Protein AF-A0A7J8AR39-F1 (afdb_monomer_lite)

Foldseek 3Di:
DDPDDPPPPPDDPDPPVPPPVPDDDDPVPDPPPDDPDDDDDDQQPDPPVVSVQDDDVQAKDWPDSDDDPDPVVVVVVPTDTDMDGDPPDDDPDDDDDDDPDFDADPPPRHGDGPPWADPDCFWIADPPPRDIDGHNVPPVD

pLDDT: mean 87.4, std 16.39, range [37.97, 98.5]

Structure (mmCIF, N/CA/C/O backbone):
data_AF-A0A7J8AR39-F1
#
_entry.id   AF-A0A7J8AR39-F1
#
loop_
_atom_site.group_PDB
_atom_site.id
_atom_site.type_symbol
_atom_site.label_atom_id
_atom_site.label_alt_id
_atom_site.label_comp_id
_atom_site.label_asym_id
_atom_site.label_entity_id
_atom_site.label_seq_id
_atom_site.pdbx_PDB_ins_code
_atom_site.Cartn_x
_atom_site.Cartn_y
_atom_site.Cartn_z
_atom_site.occupancy
_atom_site.B_iso_or_equiv
_atom_site.auth_seq_id
_atom_site.auth_comp_id
_atom_site.auth_asym_id
_atom_site.auth_atom_id
_atom_site.pdbx_PDB_model_num
ATOM 1 N N . MET A 1 1 ? -10.507 -10.978 56.589 1.00 37.97 1 MET A N 1
ATOM 2 C CA . MET A 1 1 ? -9.130 -11.459 56.346 1.00 37.97 1 MET A CA 1
ATOM 3 C C . MET A 1 1 ? -9.034 -11.780 54.859 1.00 37.97 1 MET A C 1
ATOM 5 O O . MET A 1 1 ? -9.981 -12.368 54.356 1.00 37.97 1 MET A O 1
ATOM 9 N N . ASN A 1 2 ? -7.961 -11.337 54.193 1.00 40.25 2 ASN A N 1
ATOM 10 C CA . ASN A 1 2 ? -7.658 -11.408 52.745 1.00 40.25 2 ASN A CA 1
ATOM 11 C C . ASN A 1 2 ? -7.943 -10.133 51.925 1.00 40.25 2 ASN A C 1
ATOM 13 O O . ASN A 1 2 ? -8.723 -10.128 50.980 1.00 40.25 2 ASN A O 1
ATOM 17 N N . GLN A 1 3 ? -7.229 -9.056 52.273 1.00 45.69 3 GLN A N 1
ATOM 18 C CA . GLN A 1 3 ? -6.807 -8.009 51.336 1.00 45.69 3 GLN A CA 1
ATOM 19 C C . GLN A 1 3 ? -5.330 -8.248 50.991 1.00 45.69 3 GLN A C 1
ATOM 21 O O . GLN A 1 3 ? -4.483 -7.791 51.744 1.00 45.69 3 GLN A O 1
ATOM 26 N N . LEU A 1 4 ? -5.001 -8.964 49.910 1.00 50.84 4 LEU A N 1
ATOM 27 C CA . LEU A 1 4 ? -3.624 -9.033 49.386 1.00 50.84 4 LEU A CA 1
ATOM 28 C C . LEU A 1 4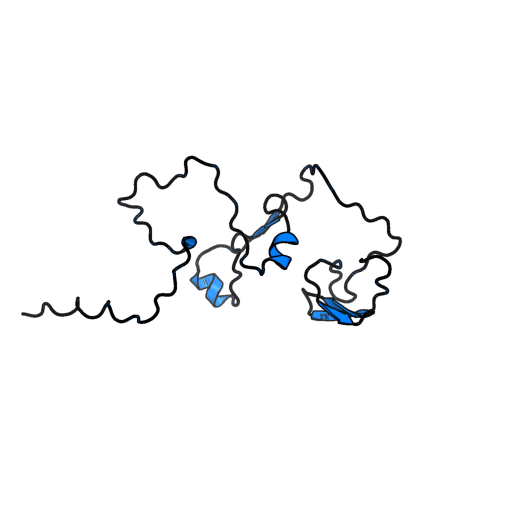 ? -3.612 -9.445 47.901 1.00 50.84 4 LEU A C 1
ATOM 30 O O . LEU A 1 4 ? -3.312 -10.588 47.568 1.00 50.84 4 LEU A O 1
ATOM 34 N N . SER A 1 5 ? -3.901 -8.515 46.987 1.00 51.03 5 SER A N 1
ATOM 35 C CA . SER A 1 5 ? -3.497 -8.686 45.576 1.00 51.03 5 SER A CA 1
ATOM 36 C C . SER A 1 5 ? -3.181 -7.383 44.829 1.00 51.03 5 SER A C 1
ATOM 38 O O . SER A 1 5 ? -3.068 -7.391 43.608 1.00 51.03 5 SER A O 1
ATOM 40 N N . SER A 1 6 ? -2.994 -6.258 45.525 1.00 53.19 6 SER A N 1
ATOM 41 C CA . SER A 1 6 ? -2.704 -4.954 44.905 1.00 53.19 6 SER A CA 1
ATOM 42 C C . SER A 1 6 ? -1.210 -4.596 44.809 1.00 53.19 6 SER A C 1
ATOM 44 O O . SER A 1 6 ? -0.885 -3.510 44.342 1.00 53.19 6 SER A O 1
ATOM 46 N N . SER A 1 7 ? -0.280 -5.473 45.203 1.00 54.53 7 SER A N 1
ATOM 47 C CA . SER A 1 7 ? 1.128 -5.090 45.428 1.00 54.53 7 SER A CA 1
ATOM 48 C C . SER A 1 7 ? 2.174 -5.618 44.431 1.00 54.53 7 SER A C 1
ATOM 50 O O . SER A 1 7 ? 3.364 -5.462 44.684 1.00 54.53 7 SER A O 1
ATOM 52 N N . LEU A 1 8 ? 1.795 -6.184 43.277 1.00 49.25 8 LEU A N 1
ATOM 53 C CA . LEU A 1 8 ? 2.769 -6.722 42.298 1.00 49.25 8 LEU A CA 1
ATOM 54 C C . LEU A 1 8 ? 2.720 -6.084 40.896 1.00 49.25 8 LEU A C 1
ATOM 56 O O . LEU A 1 8 ? 3.345 -6.583 39.966 1.00 49.25 8 LEU A O 1
ATOM 60 N N . GLY A 1 9 ? 2.044 -4.943 40.729 1.00 51.56 9 GLY A N 1
ATOM 61 C CA . GLY A 1 9 ? 1.953 -4.239 39.437 1.00 51.56 9 GLY A CA 1
ATOM 62 C C . GLY A 1 9 ? 3.172 -3.386 39.042 1.00 51.56 9 GLY A C 1
ATOM 63 O O . GLY A 1 9 ? 3.091 -2.654 38.061 1.00 51.56 9 GLY A O 1
ATOM 64 N N . GLY A 1 10 ? 4.270 -3.423 39.806 1.00 56.03 10 GLY A N 1
ATOM 65 C CA . GLY A 1 10 ? 5.342 -2.415 39.740 1.00 56.03 10 GLY A CA 1
ATOM 66 C C . GLY A 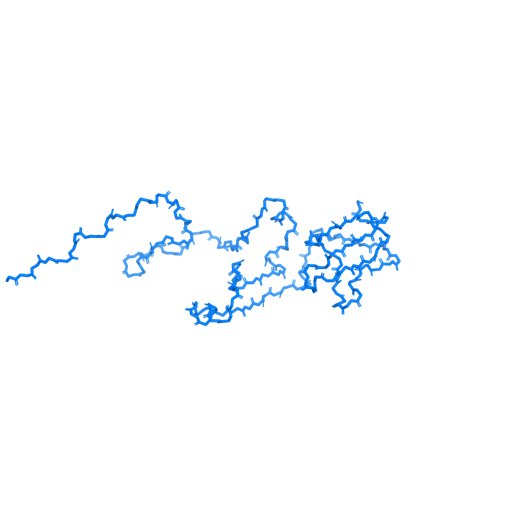1 10 ? 6.706 -2.875 39.222 1.00 56.03 10 GLY A C 1
ATOM 67 O O . GLY A 1 10 ? 7.632 -2.072 39.208 1.00 56.03 10 GLY A O 1
ATOM 68 N N . LEU A 1 11 ? 6.872 -4.131 38.801 1.00 47.41 11 LEU A N 1
ATOM 69 C CA . LEU A 1 11 ? 8.171 -4.640 38.338 1.00 47.41 11 LEU A CA 1
ATOM 70 C C . LEU A 1 11 ? 8.183 -4.839 36.820 1.00 47.41 11 LEU A C 1
ATOM 72 O O . LEU A 1 11 ? 8.241 -5.957 36.320 1.00 47.41 11 LEU A O 1
ATOM 76 N N . SER A 1 12 ? 8.156 -3.729 36.080 1.00 54.06 12 SER A N 1
ATOM 77 C CA . SER A 1 12 ? 8.658 -3.703 34.706 1.00 54.06 12 SER A CA 1
ATOM 78 C C . SER A 1 12 ? 9.865 -2.772 34.643 1.00 54.06 12 SER A C 1
ATOM 80 O O . SER A 1 12 ? 9.746 -1.555 34.527 1.00 54.06 12 SER A O 1
ATOM 82 N N . LEU A 1 13 ? 11.052 -3.373 34.736 1.00 48.41 13 LEU A N 1
ATOM 83 C CA . LEU A 1 13 ? 12.320 -2.780 34.315 1.00 48.41 13 LEU A CA 1
ATOM 84 C C . LEU A 1 13 ? 12.369 -2.762 32.780 1.00 48.41 13 LEU A C 1
ATOM 86 O O . LEU A 1 13 ? 13.118 -3.496 32.150 1.00 48.41 13 LEU A O 1
ATOM 90 N N . GLN A 1 14 ? 11.539 -1.922 32.173 1.00 50.03 14 GLN A N 1
ATOM 91 C CA . GLN A 1 14 ? 11.770 -1.416 30.829 1.00 50.03 14 GLN A CA 1
ATOM 92 C C . GLN A 1 14 ? 11.041 -0.078 30.739 1.00 50.03 14 GLN A C 1
ATOM 94 O O . GLN A 1 14 ? 9.859 -0.012 30.411 1.00 50.03 14 GLN A O 1
ATOM 99 N N . SER A 1 15 ? 11.739 1.020 31.033 1.00 47.47 15 SER A N 1
ATOM 100 C CA . SER A 1 15 ? 11.291 2.357 30.641 1.00 47.47 15 SER A CA 1
ATOM 101 C C . SER A 1 15 ? 11.388 2.481 29.114 1.00 47.47 15 SER A C 1
ATOM 103 O O . SER A 1 15 ? 12.164 3.269 28.578 1.00 47.47 15 SER A O 1
ATOM 105 N N . SER A 1 16 ? 10.652 1.648 28.378 1.00 54.97 16 SER A N 1
ATOM 106 C CA . SER A 1 16 ? 10.322 1.954 27.000 1.00 54.97 16 SER A CA 1
ATOM 107 C C . SER A 1 16 ? 9.415 3.173 27.069 1.00 54.97 16 SER A C 1
ATOM 109 O O . SER A 1 16 ? 8.310 3.078 27.607 1.00 54.97 16 SER A O 1
ATOM 111 N N . ILE A 1 17 ? 9.891 4.316 26.578 1.00 63.84 17 ILE A N 1
ATOM 112 C CA . ILE A 1 17 ? 9.042 5.479 26.326 1.00 63.84 17 ILE A CA 1
ATOM 113 C C . ILE A 1 17 ? 7.898 4.973 25.443 1.00 63.84 17 ILE A C 1
ATOM 115 O O . ILE A 1 17 ? 8.112 4.612 24.284 1.00 63.84 17 ILE A O 1
ATOM 119 N N . GLN A 1 18 ? 6.708 4.839 26.027 1.00 71.12 18 GLN A N 1
ATOM 120 C CA . GLN A 1 18 ? 5.519 4.427 25.295 1.00 71.12 18 GLN A CA 1
ATOM 121 C C . GLN A 1 18 ? 5.226 5.521 24.261 1.00 71.12 18 GLN A C 1
ATOM 123 O O . GLN A 1 18 ? 5.271 6.704 24.608 1.00 71.12 18 GLN A O 1
ATOM 128 N N . PRO A 1 19 ? 4.966 5.170 22.992 1.00 84.75 19 PRO A N 1
ATOM 129 C CA . PRO A 1 19 ? 4.586 6.167 22.005 1.00 84.75 19 PRO A CA 1
ATOM 130 C C . PRO A 1 19 ? 3.284 6.844 22.448 1.00 84.75 19 PRO A C 1
ATOM 132 O O . PRO A 1 19 ? 2.370 6.173 22.923 1.00 84.75 19 PRO A O 1
ATOM 135 N N . GLU A 1 20 ? 3.180 8.160 22.253 1.00 87.06 20 GLU A N 1
ATOM 136 C CA . GLU A 1 20 ? 2.012 8.958 22.671 1.00 87.06 20 GLU A CA 1
ATOM 137 C C . GLU A 1 20 ? 0.688 8.406 22.114 1.00 87.06 20 GLU A C 1
ATOM 139 O O . GLU A 1 20 ? -0.348 8.474 22.767 1.00 87.06 20 GLU A O 1
ATOM 144 N N . SER A 1 21 ? 0.720 7.762 20.941 1.00 89.00 21 SER A N 1
ATOM 145 C CA . SER A 1 21 ? -0.448 7.105 20.337 1.00 89.00 21 SER A CA 1
ATOM 146 C C . SER A 1 21 ? -1.003 5.921 21.137 1.00 89.00 21 SER A C 1
ATOM 148 O O . SER A 1 21 ? -2.101 5.459 20.841 1.00 89.00 21 SER A O 1
ATOM 150 N N . LEU A 1 22 ? -0.254 5.404 22.114 1.00 91.94 22 LEU A N 1
ATOM 151 C CA . LEU A 1 22 ? -0.673 4.343 23.031 1.00 91.94 22 LEU A CA 1
ATOM 152 C C . LEU A 1 22 ? -0.974 4.871 24.442 1.00 91.94 22 LEU A C 1
ATOM 154 O O . LEU A 1 22 ? -1.255 4.070 25.336 1.00 91.94 22 LEU A O 1
ATOM 158 N N . ARG A 1 23 ? -0.930 6.195 24.663 1.00 93.31 23 ARG A N 1
ATOM 159 C CA . ARG A 1 23 ? -1.254 6.794 25.960 1.00 93.31 23 ARG A CA 1
ATOM 160 C C . ARG A 1 23 ? -2.703 6.451 26.343 1.00 93.31 23 ARG A C 1
ATOM 162 O O . ARG A 1 23 ? -3.618 6.770 25.582 1.00 93.31 23 ARG A O 1
ATOM 169 N N . PRO A 1 24 ? -2.949 5.838 27.516 1.00 94.38 24 PRO A N 1
ATOM 170 C CA . PRO A 1 24 ? -4.308 5.582 27.978 1.00 94.38 24 PRO A CA 1
ATOM 171 C C . PRO A 1 24 ? -5.076 6.892 28.195 1.00 94.38 24 PRO A C 1
ATOM 173 O O . PRO A 1 24 ? -4.569 7.816 28.833 1.00 94.38 24 PRO A O 1
ATOM 176 N N . VAL A 1 25 ? -6.315 6.958 27.706 1.00 94.19 25 VAL A N 1
ATOM 177 C CA . VAL A 1 25 ? -7.228 8.092 27.913 1.00 94.19 25 VAL A CA 1
ATOM 178 C C . VAL A 1 25 ? -8.517 7.577 28.540 1.00 94.19 25 VAL A C 1
ATOM 180 O O . VAL A 1 25 ? -9.166 6.682 27.997 1.00 94.19 25 VAL A O 1
ATOM 183 N N . ASN A 1 26 ? -8.903 8.141 29.686 1.00 95.44 26 ASN A N 1
ATOM 184 C CA . ASN A 1 26 ? -10.172 7.812 30.324 1.00 95.44 26 ASN A CA 1
ATOM 185 C C . ASN A 1 26 ? -11.307 8.643 29.713 1.00 95.44 26 ASN A C 1
ATOM 187 O O . ASN A 1 26 ? -11.565 9.770 30.134 1.00 95.44 26 ASN A O 1
ATOM 191 N N . LEU A 1 27 ? -12.023 8.044 28.762 1.00 96.19 27 LEU A N 1
ATOM 192 C CA . LEU A 1 27 ? -13.132 8.684 28.049 1.00 96.19 27 LEU A CA 1
ATOM 193 C C . LEU A 1 27 ? -14.342 9.029 28.940 1.00 96.19 27 LEU A C 1
ATOM 195 O O . LEU A 1 27 ? -15.219 9.761 28.500 1.00 96.19 27 LEU A O 1
ATOM 199 N N . THR A 1 28 ? -14.411 8.517 30.176 1.00 97.06 28 THR A N 1
ATOM 200 C CA . THR A 1 28 ? -15.498 8.847 31.123 1.00 97.06 28 THR A CA 1
ATOM 201 C C . THR A 1 28 ? -15.231 10.110 31.942 1.00 97.06 28 THR A C 1
ATOM 203 O O . THR A 1 28 ? -16.170 10.715 32.456 1.00 97.06 28 THR A O 1
ATOM 206 N N . GLN A 1 29 ? -13.962 10.506 32.079 1.00 96.88 29 GLN A N 1
ATOM 207 C CA . GLN A 1 29 ? -13.538 11.650 32.893 1.00 96.88 29 GLN A CA 1
ATOM 208 C C . GLN A 1 29 ? -13.053 12.816 32.034 1.00 96.88 29 GLN A C 1
ATOM 210 O O . GLN A 1 29 ? -13.336 13.970 32.354 1.00 96.88 29 GLN A O 1
ATOM 215 N N . GLU A 1 30 ? -12.330 12.522 30.951 1.00 95.12 30 GLU A N 1
ATOM 216 C CA . GLU A 1 30 ? -11.769 13.547 30.081 1.00 95.12 30 GLU A CA 1
ATOM 217 C C . GLU A 1 30 ? -12.870 14.200 29.244 1.00 95.12 30 GLU A C 1
ATOM 219 O O . GLU A 1 30 ? -13.546 13.541 28.453 1.00 95.12 30 GLU A O 1
ATOM 224 N N . ARG A 1 31 ? -13.042 15.515 29.410 1.00 94.00 31 ARG A N 1
ATOM 225 C CA . ARG A 1 31 ? -14.038 16.297 28.664 1.00 94.00 31 ARG A CA 1
ATOM 226 C C . ARG A 1 31 ? -13.445 16.967 27.427 1.00 94.00 31 ARG A C 1
ATOM 228 O O . ARG A 1 31 ? -14.197 17.344 26.533 1.00 94.00 31 ARG A O 1
ATOM 235 N N . ASN A 1 32 ? -12.119 17.086 27.347 1.00 93.62 32 ASN A N 1
ATOM 236 C CA . ASN A 1 32 ? -11.422 17.812 26.286 1.00 93.62 32 ASN A CA 1
ATOM 237 C C . ASN A 1 32 ? -10.659 16.857 25.353 1.00 93.62 32 ASN A C 1
ATOM 239 O O . ASN A 1 32 ? -9.441 16.935 25.223 1.00 93.62 32 ASN A O 1
ATOM 243 N N . ILE A 1 33 ? -11.374 15.928 24.709 1.00 92.75 33 ILE A N 1
ATOM 244 C CA . ILE A 1 33 ? -10.769 14.932 23.799 1.00 92.75 33 ILE A CA 1
ATOM 245 C C . ILE A 1 33 ? -10.656 15.403 22.343 1.00 92.75 33 ILE A C 1
ATOM 247 O O . ILE A 1 33 ? -9.874 14.844 21.575 1.00 92.75 33 ILE A O 1
ATOM 251 N N . LEU A 1 34 ? -11.453 16.396 21.942 1.00 93.25 34 LEU A N 1
ATOM 252 C CA . LEU A 1 34 ? -11.428 16.926 20.582 1.00 93.25 34 LEU A CA 1
ATOM 253 C C . LEU A 1 34 ? -10.341 18.003 20.482 1.00 93.25 34 LEU A C 1
ATOM 255 O O . LEU A 1 34 ? -10.379 18.966 21.250 1.00 93.25 34 LEU A O 1
ATOM 259 N N . PRO A 1 35 ? -9.376 17.870 19.559 1.00 92.25 35 PRO A N 1
ATOM 260 C CA . PRO A 1 35 ? -8.359 18.890 19.378 1.00 92.25 35 PRO A CA 1
ATOM 261 C C . PRO A 1 35 ? -8.965 20.162 18.780 1.00 92.25 35 PRO A C 1
ATOM 263 O O . PRO A 1 35 ? -9.875 20.114 17.955 1.00 92.25 35 PRO A O 1
ATOM 266 N N . VAL A 1 36 ? -8.409 21.311 19.168 1.00 94.25 36 VAL A N 1
ATOM 267 C CA . VAL A 1 36 ? -8.765 22.625 18.600 1.00 94.25 36 VAL A CA 1
ATOM 268 C C . VAL A 1 36 ? -8.222 22.821 17.181 1.00 94.25 36 VAL A C 1
ATOM 270 O O . VAL A 1 36 ? -8.662 23.715 16.462 1.00 94.25 36 VAL A O 1
ATOM 273 N N . THR A 1 37 ? -7.262 21.990 16.774 1.00 94.44 37 THR A N 1
ATOM 274 C CA . THR A 1 37 ? -6.672 21.970 15.435 1.00 94.44 37 THR A CA 1
ATOM 275 C C . THR A 1 37 ? -7.150 20.756 14.634 1.00 94.44 37 THR A C 1
ATOM 277 O O . THR A 1 37 ? -7.524 19.734 15.216 1.00 94.44 37 THR A O 1
ATOM 280 N N . PRO A 1 38 ? -7.116 20.824 13.289 1.00 94.88 38 PRO A N 1
ATOM 281 C CA . PRO A 1 38 ? -7.426 19.677 12.446 1.00 94.88 38 PRO A CA 1
ATOM 282 C C . PRO A 1 38 ? -6.552 18.460 12.773 1.00 94.88 38 PRO A C 1
ATOM 284 O O . PRO A 1 38 ? -5.335 18.573 12.933 1.00 94.88 38 PRO A O 1
ATOM 287 N N . ILE A 1 39 ? -7.172 17.280 12.824 1.00 93.12 39 ILE A N 1
ATOM 288 C CA . ILE A 1 39 ? -6.465 16.019 13.057 1.00 93.12 39 ILE A CA 1
ATOM 289 C C . ILE A 1 39 ? -5.658 15.663 11.809 1.00 93.12 39 ILE A C 1
ATOM 291 O O . ILE A 1 39 ? -6.211 15.457 10.727 1.00 93.12 39 ILE A O 1
ATOM 295 N N . LEU A 1 40 ? -4.343 15.552 11.972 1.00 93.75 40 LEU A N 1
ATOM 296 C CA . LEU A 1 40 ? -3.451 15.094 10.914 1.00 93.75 40 LEU A CA 1
ATOM 297 C C . LEU A 1 40 ? -3.515 13.571 10.769 1.00 93.75 40 LEU A C 1
ATOM 299 O O . LEU A 1 40 ? -3.708 12.836 11.738 1.00 93.75 40 LEU A O 1
ATOM 303 N N . ALA A 1 41 ? -3.324 13.087 9.542 1.00 95.44 41 ALA A N 1
ATOM 304 C CA . ALA A 1 41 ? -3.253 11.655 9.282 1.00 95.44 41 ALA A CA 1
ATOM 305 C C . ALA A 1 41 ? -2.048 11.028 10.015 1.00 95.44 41 ALA A C 1
ATOM 307 O O . ALA A 1 41 ? -0.953 11.596 9.961 1.00 95.44 41 ALA A O 1
ATOM 308 N N . PRO A 1 42 ? -2.199 9.847 10.643 1.00 94.44 42 PRO A N 1
ATOM 309 C CA . PRO A 1 42 ? -1.067 9.138 11.226 1.00 94.44 42 PRO A CA 1
ATOM 310 C C . PRO A 1 42 ? -0.001 8.832 10.168 1.00 94.44 42 PRO A C 1
ATOM 312 O O . PRO A 1 42 ? -0.310 8.349 9.078 1.00 94.44 42 PRO A O 1
ATOM 315 N N . ILE A 1 43 ? 1.265 9.088 10.495 1.00 93.62 43 ILE A N 1
ATOM 316 C CA . ILE A 1 43 ? 2.391 8.842 9.587 1.00 93.62 43 ILE A CA 1
ATOM 317 C C . ILE A 1 43 ? 2.858 7.388 9.760 1.00 93.62 43 ILE A C 1
ATOM 319 O O . ILE A 1 43 ? 3.141 6.982 10.890 1.00 93.62 43 ILE A O 1
ATOM 323 N N . PRO A 1 44 ? 2.984 6.592 8.679 1.00 95.38 44 PRO A N 1
ATOM 324 C CA . PRO A 1 44 ? 3.556 5.252 8.763 1.00 95.38 44 PRO A CA 1
ATOM 325 C C . PRO A 1 44 ? 4.953 5.241 9.384 1.00 95.38 44 PRO A C 1
ATOM 327 O O . PRO A 1 44 ? 5.796 6.094 9.085 1.00 95.38 44 PRO A O 1
ATOM 330 N N . ASN A 1 45 ? 5.212 4.255 10.246 1.00 93.56 45 ASN A N 1
ATOM 331 C CA . ASN A 1 45 ? 6.473 4.147 10.972 1.00 93.56 45 ASN A CA 1
ATOM 332 C C . ASN A 1 45 ? 7.601 3.582 10.089 1.00 93.56 45 ASN A C 1
ATOM 334 O O . ASN A 1 45 ? 8.054 2.455 10.265 1.00 93.56 45 ASN A O 1
ATOM 338 N N . LEU A 1 46 ? 8.024 4.374 9.106 1.00 94.62 46 LEU A N 1
ATOM 339 C CA . LEU A 1 46 ? 9.146 4.088 8.215 1.00 94.62 46 LEU A CA 1
ATOM 340 C C . LEU A 1 46 ? 10.418 4.818 8.686 1.00 94.62 46 LEU A C 1
ATOM 342 O O . LEU A 1 46 ? 10.363 5.733 9.519 1.00 94.62 46 LEU A O 1
ATOM 346 N N . ASN A 1 47 ? 11.573 4.446 8.129 1.00 94.94 47 ASN A N 1
ATOM 347 C CA . ASN A 1 47 ? 12.800 5.228 8.304 1.00 94.94 47 ASN A CA 1
ATOM 348 C C . ASN A 1 47 ? 12.657 6.628 7.663 1.00 94.94 47 ASN A C 1
ATOM 350 O O . ASN A 1 47 ? 11.734 6.876 6.882 1.00 94.94 47 ASN A O 1
ATOM 354 N N . LEU A 1 48 ? 13.543 7.564 8.019 1.00 93.56 48 LEU A N 1
ATOM 355 C CA . LEU A 1 48 ? 13.414 8.968 7.611 1.00 93.56 48 LEU A CA 1
ATOM 356 C C . LEU A 1 48 ? 13.423 9.157 6.085 1.00 93.56 48 LEU A C 1
ATOM 358 O O . LEU A 1 48 ? 12.678 9.993 5.574 1.00 93.56 48 LEU A O 1
ATOM 362 N N . ASP A 1 49 ? 14.215 8.366 5.366 1.00 94.00 49 ASP A N 1
ATOM 363 C CA . ASP A 1 49 ? 14.340 8.468 3.911 1.00 94.00 49 ASP A CA 1
ATOM 364 C C . ASP A 1 49 ? 13.068 7.986 3.208 1.00 94.00 49 ASP A C 1
ATOM 366 O O . ASP A 1 49 ? 12.507 8.685 2.366 1.00 94.00 49 ASP A O 1
ATOM 370 N N . LEU A 1 50 ? 12.532 6.838 3.626 1.00 94.56 50 LEU A N 1
ATOM 371 C CA . LEU A 1 50 ? 11.296 6.278 3.083 1.00 94.56 50 LEU A CA 1
ATOM 372 C C . LEU A 1 50 ? 10.060 7.097 3.468 1.00 94.56 50 LEU A C 1
ATOM 374 O O . LEU A 1 50 ? 9.102 7.141 2.699 1.00 94.56 50 LEU A O 1
ATOM 378 N N . LYS A 1 51 ? 10.069 7.780 4.622 1.00 94.75 51 LYS A N 1
ATOM 379 C CA . LYS A 1 51 ? 8.986 8.701 5.013 1.00 94.75 51 LYS A CA 1
ATOM 380 C C . LYS A 1 51 ? 8.801 9.824 3.993 1.00 94.75 51 LYS A C 1
ATOM 382 O O . LYS A 1 51 ? 7.664 10.134 3.656 1.00 94.75 51 LYS A O 1
ATOM 387 N N . LYS A 1 52 ? 9.897 10.395 3.478 1.00 94.31 52 LYS A N 1
ATOM 388 C CA . LYS A 1 52 ? 9.866 11.482 2.480 1.00 94.31 52 LYS A CA 1
ATOM 389 C C . LYS A 1 52 ? 9.363 11.024 1.108 1.00 94.31 52 LYS A C 1
ATOM 391 O O . LYS A 1 52 ? 8.868 11.840 0.343 1.00 94.31 52 LYS A O 1
ATOM 396 N N . LEU A 1 53 ? 9.507 9.735 0.805 1.00 95.56 53 LEU A N 1
ATOM 397 C CA . LEU A 1 53 ? 9.134 9.128 -0.477 1.00 95.56 53 LEU A CA 1
ATOM 398 C C . LEU A 1 53 ? 7.713 8.547 -0.480 1.00 95.56 53 LEU A C 1
ATOM 400 O O . LEU A 1 53 ? 7.238 8.086 -1.518 1.00 95.56 53 LEU A O 1
ATOM 404 N N . ASN A 1 54 ? 7.049 8.510 0.678 1.00 96.19 54 ASN A N 1
ATOM 405 C CA . ASN A 1 54 ? 5.733 7.906 0.810 1.00 96.19 54 ASN A CA 1
ATOM 406 C C . ASN A 1 54 ? 4.633 8.776 0.189 1.00 96.19 54 ASN A C 1
ATOM 408 O O . ASN A 1 54 ? 4.780 9.986 0.026 1.00 96.19 54 ASN A O 1
ATOM 412 N N . CYS A 1 55 ? 3.510 8.146 -0.156 1.00 95.12 55 CYS A N 1
ATOM 413 C CA . CYS A 1 55 ? 2.378 8.850 -0.743 1.00 95.12 55 CYS A CA 1
ATOM 414 C C . CYS A 1 55 ? 1.792 9.876 0.239 1.00 95.12 55 CYS A C 1
ATOM 416 O O . CYS A 1 55 ? 1.753 9.643 1.451 1.00 95.12 55 CYS A O 1
ATOM 418 N N . SER A 1 56 ? 1.294 10.996 -0.297 1.00 94.94 56 SER A N 1
ATOM 419 C CA . SER A 1 56 ? 0.518 11.951 0.491 1.00 94.94 56 SER A CA 1
ATOM 420 C C . SER A 1 56 ? -0.731 11.260 1.049 1.00 94.94 56 SER A C 1
ATOM 422 O O . SER A 1 56 ? -1.484 10.657 0.273 1.00 94.94 56 SER A O 1
ATOM 424 N N . PRO A 1 57 ? -1.009 11.376 2.363 1.00 96.19 57 PRO A N 1
ATOM 425 C CA . PRO A 1 57 ? -2.171 10.733 2.960 1.00 96.19 57 PRO A CA 1
ATOM 426 C C . PRO A 1 57 ? -3.481 11.245 2.352 1.00 96.19 57 PRO A C 1
ATOM 428 O O . PRO A 1 57 ? -4.492 10.556 2.390 1.00 96.19 57 PRO A O 1
ATOM 431 N N . ASP A 1 58 ? -3.510 12.448 1.789 1.00 95.00 58 ASP A N 1
ATOM 432 C CA . ASP A 1 58 ? -4.703 13.005 1.145 1.00 95.00 58 ASP A CA 1
ATOM 433 C C . ASP A 1 58 ? -5.030 12.365 -0.210 1.00 95.00 58 ASP A C 1
ATOM 435 O O . ASP A 1 58 ? -6.172 12.429 -0.651 1.00 95.00 58 ASP A O 1
ATOM 439 N N . SER A 1 59 ? -4.042 11.757 -0.871 1.00 95.94 59 SER A N 1
ATOM 440 C CA . SER A 1 59 ? -4.239 11.027 -2.128 1.00 95.94 59 SER A CA 1
ATOM 441 C C . SER A 1 59 ? -4.462 9.540 -1.877 1.00 95.94 59 SER A C 1
ATOM 443 O O . SER A 1 59 ? -5.298 8.925 -2.539 1.00 95.94 59 SER A O 1
ATOM 445 N N . PHE A 1 60 ? -3.733 8.950 -0.925 1.00 97.56 60 PHE A N 1
ATOM 446 C CA . PHE A 1 60 ? -3.840 7.530 -0.606 1.00 97.56 60 PHE A CA 1
ATOM 447 C C . PHE A 1 60 ? -3.447 7.256 0.851 1.00 97.56 60 PHE A C 1
ATOM 449 O O . PHE A 1 60 ? -2.321 7.540 1.258 1.00 97.56 60 PHE A O 1
ATOM 456 N N . ARG A 1 61 ? -4.353 6.671 1.645 1.00 97.50 61 ARG A N 1
ATOM 457 C CA . ARG A 1 61 ? -4.066 6.255 3.030 1.00 97.50 61 ARG A CA 1
ATOM 458 C C . ARG A 1 61 ? -4.705 4.917 3.387 1.00 97.50 61 ARG A C 1
ATOM 460 O O . ARG A 1 61 ? -5.682 4.492 2.777 1.00 97.50 61 ARG A O 1
ATOM 467 N N . CYS A 1 62 ? -4.156 4.280 4.415 1.00 98.19 62 CYS A N 1
ATOM 468 C CA . CYS A 1 62 ? -4.678 3.050 5.006 1.00 98.19 62 CYS A CA 1
ATOM 469 C C . CYS A 1 62 ? -5.337 3.352 6.358 1.00 98.19 62 CYS A C 1
ATOM 471 O O . CYS A 1 62 ? -4.890 4.254 7.067 1.00 98.19 62 CYS A O 1
ATOM 473 N N . THR A 1 63 ? -6.354 2.578 6.741 1.00 98.12 63 THR A N 1
ATOM 474 C CA . THR A 1 63 ? -6.950 2.642 8.089 1.00 98.12 63 THR A CA 1
ATOM 475 C C . THR A 1 63 ? -5.957 2.246 9.184 1.00 98.12 63 THR A C 1
ATOM 477 O O . THR A 1 63 ? -6.037 2.753 10.299 1.00 98.12 63 THR A O 1
ATOM 480 N N . LEU A 1 64 ? -4.999 1.369 8.862 1.00 97.94 64 LEU A N 1
ATOM 481 C CA . LEU A 1 64 ? -3.942 0.903 9.757 1.00 97.94 64 LEU A CA 1
ATOM 482 C C . LEU A 1 64 ? -2.576 1.198 9.129 1.00 97.94 64 LEU A C 1
ATOM 484 O O . LEU A 1 64 ? -2.208 0.602 8.118 1.00 97.94 64 LEU A O 1
ATOM 488 N N . THR A 1 65 ? -1.800 2.105 9.724 1.00 96.94 65 THR A N 1
ATOM 489 C CA . THR A 1 65 ? -0.439 2.422 9.249 1.00 96.94 65 THR A CA 1
ATOM 490 C C . THR A 1 65 ? 0.595 1.374 9.659 1.00 96.94 65 THR A C 1
ATOM 492 O O . THR A 1 65 ? 1.616 1.224 8.990 1.00 96.94 65 THR A O 1
ATOM 495 N N . ASN A 1 66 ? 0.299 0.612 10.714 1.00 96.38 66 ASN A N 1
ATOM 496 C CA . ASN A 1 66 ? 1.029 -0.584 11.114 1.00 96.38 66 ASN A CA 1
ATOM 497 C C . ASN A 1 66 ? 0.192 -1.807 10.725 1.00 96.38 66 ASN A C 1
ATOM 499 O O . ASN A 1 66 ? -0.775 -2.153 11.406 1.00 96.38 66 ASN A O 1
ATOM 503 N N . ILE A 1 67 ? 0.541 -2.432 9.601 1.00 97.44 67 ILE A N 1
ATOM 504 C CA . ILE A 1 67 ? -0.225 -3.544 9.033 1.00 97.44 67 ILE A CA 1
ATOM 505 C C . ILE A 1 67 ? -0.056 -4.801 9.903 1.00 97.44 67 ILE A C 1
ATOM 507 O O . ILE A 1 67 ? 1.080 -5.221 10.139 1.00 97.44 67 ILE A O 1
ATOM 511 N N . PRO A 1 68 ? -1.152 -5.441 10.360 1.00 98.00 68 PRO A N 1
ATOM 512 C CA . PRO A 1 68 ? -1.068 -6.725 11.045 1.00 98.00 68 PRO A CA 1
ATOM 513 C C . PRO A 1 68 ? -0.421 -7.789 10.153 1.00 98.00 68 PRO A C 1
ATOM 515 O O . PRO A 1 68 ? -0.869 -8.021 9.034 1.00 98.00 68 PRO A O 1
ATOM 518 N N . GLN A 1 69 ? 0.606 -8.474 10.661 1.00 97.88 69 GLN A N 1
ATOM 519 C CA . GLN A 1 69 ? 1.329 -9.499 9.896 1.00 97.88 69 GLN A CA 1
ATOM 520 C C . GLN A 1 69 ? 0.459 -10.723 9.559 1.00 97.88 69 GLN A C 1
ATOM 522 O O . GLN A 1 69 ? 0.720 -11.419 8.581 1.00 97.88 69 GLN A O 1
ATOM 527 N N . THR A 1 70 ? -0.562 -11.008 10.374 1.00 98.38 70 THR A N 1
ATOM 528 C CA . THR A 1 70 ? -1.432 -12.179 10.215 1.00 98.38 70 THR A CA 1
ATOM 529 C C . THR A 1 70 ? -2.907 -11.805 10.314 1.00 98.38 70 THR A C 1
ATOM 531 O O . THR A 1 70 ? -3.290 -10.863 11.015 1.00 98.38 70 THR A O 1
ATOM 534 N N . GLN A 1 71 ? -3.762 -12.608 9.676 1.00 98.19 71 GLN A N 1
ATOM 535 C CA . GLN A 1 71 ? -5.216 -12.454 9.766 1.00 98.19 71 GLN A CA 1
ATOM 536 C C . GLN A 1 71 ? -5.735 -12.628 11.203 1.00 98.19 71 GLN A C 1
ATOM 538 O O . GLN A 1 71 ? -6.691 -11.963 11.606 1.00 98.19 71 GLN A O 1
ATOM 543 N N . ALA A 1 72 ? -5.093 -13.488 12.002 1.00 98.44 72 ALA A N 1
ATOM 544 C CA . ALA A 1 72 ? -5.431 -13.676 13.411 1.00 98.44 72 ALA A CA 1
ATOM 545 C C . ALA A 1 72 ? -5.195 -12.392 14.224 1.00 98.44 72 ALA A C 1
ATOM 547 O O . ALA A 1 72 ? -6.052 -12.001 15.018 1.00 98.44 72 ALA A O 1
ATOM 548 N N . LEU A 1 73 ? -4.076 -11.694 13.982 1.00 98.38 73 LEU A N 1
ATOM 549 C CA . LEU A 1 73 ? -3.784 -10.416 14.631 1.00 98.38 73 LEU A CA 1
ATOM 550 C C . LEU A 1 73 ? -4.783 -9.329 14.212 1.00 98.38 73 LEU A C 1
ATOM 552 O O . LEU A 1 73 ? -5.283 -8.614 15.076 1.00 98.38 73 LEU A O 1
ATOM 556 N N . LEU A 1 74 ? -5.140 -9.249 12.925 1.00 98.31 74 LEU A N 1
ATOM 557 C CA . LEU A 1 74 ? -6.177 -8.328 12.441 1.00 98.31 74 LEU A CA 1
ATOM 558 C C . LEU A 1 74 ? -7.541 -8.606 13.100 1.00 98.31 74 LEU A C 1
ATOM 560 O O . LEU A 1 74 ? -8.200 -7.698 13.603 1.00 98.31 74 LEU A O 1
ATOM 564 N N . THR A 1 75 ? -7.933 -9.879 13.178 1.00 98.12 75 THR A N 1
ATOM 565 C CA . THR A 1 75 ? -9.197 -10.307 13.805 1.00 98.12 75 THR A CA 1
ATOM 566 C C . THR A 1 75 ? -9.228 -10.002 15.306 1.00 98.12 75 THR A C 1
ATOM 568 O O . THR A 1 75 ? -10.289 -9.687 15.857 1.00 98.12 75 THR A O 1
ATOM 571 N N . LYS A 1 76 ? -8.070 -10.073 15.977 1.00 98.38 76 LYS A N 1
ATOM 572 C CA . LYS A 1 76 ? -7.903 -9.692 17.385 1.00 98.38 76 LYS A CA 1
ATOM 573 C C . LYS A 1 76 ? -7.920 -8.175 17.582 1.00 98.38 76 LYS A C 1
ATOM 575 O O . LYS A 1 76 ? -8.438 -7.725 18.596 1.00 98.38 76 LYS A O 1
ATOM 580 N N . ALA A 1 77 ? -7.397 -7.406 16.626 1.00 97.81 77 ALA A N 1
ATOM 581 C CA . ALA A 1 77 ? -7.371 -5.946 16.690 1.00 97.81 77 ALA A CA 1
ATOM 582 C C . ALA A 1 77 ? -8.772 -5.317 16.636 1.00 97.81 77 ALA A C 1
ATOM 584 O O . ALA A 1 77 ? -8.947 -4.213 17.136 1.00 97.81 77 ALA A O 1
ATOM 585 N N . LYS A 1 78 ? -9.766 -6.006 16.049 1.00 98.06 78 LYS A N 1
ATOM 586 C CA . LYS A 1 78 ? -11.158 -5.524 15.898 1.00 98.06 78 LYS A CA 1
ATOM 587 C C . LYS A 1 78 ? -11.296 -4.207 15.121 1.00 98.06 78 LYS A C 1
ATOM 589 O O . LYS A 1 78 ? -12.355 -3.589 15.147 1.00 98.0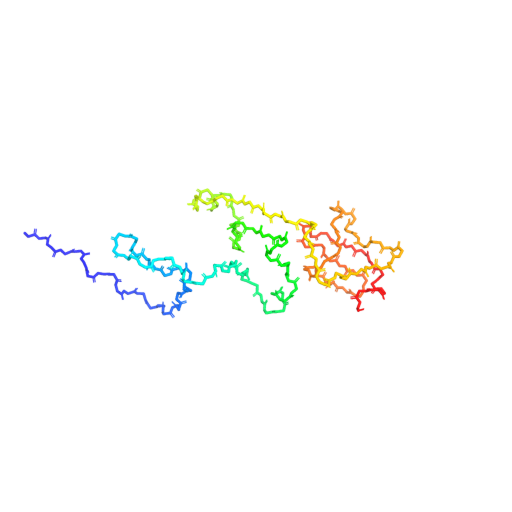6 78 LYS A O 1
ATOM 594 N N . LEU A 1 79 ? -10.256 -3.814 14.389 1.00 97.94 79 LEU A N 1
ATOM 595 C CA . LEU A 1 79 ? -10.251 -2.654 13.506 1.00 97.94 79 LEU A CA 1
ATOM 596 C C . LEU A 1 79 ? -10.329 -3.114 12.044 1.00 97.94 79 LEU A C 1
ATOM 598 O O . LEU A 1 79 ? -9.688 -4.108 11.689 1.00 97.94 79 LEU A O 1
ATOM 602 N N . PRO A 1 80 ? -11.077 -2.410 11.179 1.00 98.00 80 PRO A N 1
ATOM 603 C CA . PRO A 1 80 ? -11.119 -2.728 9.761 1.00 98.00 80 PRO A CA 1
ATOM 604 C C . PRO A 1 80 ? -9.787 -2.373 9.090 1.00 98.00 80 PRO A C 1
ATOM 606 O O . PRO A 1 80 ? -9.218 -1.306 9.336 1.00 98.00 80 PRO A O 1
ATOM 609 N N . LEU A 1 81 ? -9.314 -3.241 8.196 1.00 98.50 81 LEU A N 1
ATOM 610 C CA . LEU A 1 81 ? -8.196 -2.952 7.300 1.00 98.50 81 LEU A CA 1
ATOM 611 C C . LEU A 1 81 ? -8.750 -2.529 5.938 1.00 98.50 81 LEU A C 1
ATOM 613 O O . LEU A 1 81 ? -9.402 -3.321 5.263 1.00 98.50 81 LEU A O 1
ATOM 617 N N . GLY A 1 82 ? -8.494 -1.285 5.545 1.00 98.31 82 GLY A N 1
ATOM 618 C CA . GLY A 1 82 ? -9.018 -0.715 4.312 1.00 98.31 82 GLY A CA 1
ATOM 619 C C . GLY A 1 82 ? -8.169 0.432 3.787 1.00 98.31 82 GLY A C 1
ATOM 620 O O . GLY A 1 82 ? -7.277 0.945 4.465 1.00 98.31 82 GLY A O 1
ATOM 621 N N . LEU A 1 83 ? -8.468 0.823 2.554 1.00 98.25 83 LEU A N 1
ATOM 622 C CA . LEU A 1 83 ? -7.759 1.849 1.807 1.00 98.25 83 LEU A CA 1
ATOM 623 C C . LEU A 1 83 ? -8.715 2.976 1.420 1.00 98.25 83 LEU A C 1
ATOM 625 O O . LEU A 1 83 ? -9.838 2.718 0.995 1.00 98.25 83 LEU A O 1
ATOM 629 N N . LEU A 1 84 ? -8.252 4.215 1.548 1.00 98.19 84 LEU A N 1
ATOM 630 C CA . LEU A 1 84 ? -8.970 5.417 1.142 1.00 98.19 84 LEU A CA 1
ATOM 631 C C . LEU A 1 84 ? -8.142 6.131 0.077 1.00 98.19 84 LEU A C 1
ATOM 633 O O . LEU A 1 84 ? -6.959 6.402 0.300 1.00 98.19 84 LEU A O 1
ATOM 637 N N . LEU A 1 85 ? -8.756 6.415 -1.072 1.00 97.94 85 LEU A N 1
ATOM 638 C CA . LEU A 1 85 ? -8.083 6.988 -2.233 1.00 97.94 85 LEU A CA 1
ATOM 639 C C . LEU A 1 85 ? -8.820 8.228 -2.740 1.00 97.94 85 LEU A C 1
ATOM 641 O O . LEU A 1 85 ? -10.041 8.215 -2.874 1.00 97.94 85 LEU A O 1
ATOM 645 N N . HIS A 1 86 ? -8.053 9.249 -3.112 1.00 96.94 86 HIS A N 1
ATOM 646 C CA . HIS A 1 86 ? -8.492 10.378 -3.924 1.00 96.94 86 HIS A CA 1
ATOM 647 C C . HIS A 1 86 ? -7.557 10.490 -5.144 1.00 96.94 86 HIS A C 1
ATOM 649 O O . HIS A 1 86 ? -6.633 11.305 -5.157 1.00 96.94 86 HIS A O 1
ATOM 655 N N . PRO A 1 87 ? -7.750 9.640 -6.170 1.00 95.00 87 PRO A N 1
ATOM 656 C CA . PRO A 1 87 ? -6.754 9.422 -7.224 1.00 95.00 87 PRO A CA 1
ATOM 657 C C . PRO A 1 87 ? -6.508 10.647 -8.113 1.00 95.00 87 PRO A C 1
ATOM 659 O O . PRO A 1 87 ? -5.374 10.892 -8.506 1.00 95.00 87 PRO A O 1
ATOM 662 N N . PHE A 1 88 ? -7.553 11.425 -8.400 1.00 94.81 88 PHE A N 1
ATOM 663 C CA . PHE A 1 88 ? -7.493 12.621 -9.248 1.00 94.81 88 PHE A CA 1
ATOM 664 C C . PHE A 1 88 ? -7.655 13.905 -8.434 1.00 94.81 88 PHE A C 1
ATOM 666 O O . PHE A 1 88 ? -8.376 14.812 -8.831 1.00 94.81 88 PHE A O 1
ATOM 673 N N . ARG A 1 89 ? -7.053 13.955 -7.242 1.00 93.75 89 ARG A N 1
ATOM 674 C CA . ARG A 1 89 ? -6.976 15.203 -6.480 1.00 93.75 89 ARG A CA 1
ATOM 675 C C . ARG A 1 89 ? -6.154 16.219 -7.274 1.00 93.75 89 ARG A C 1
ATOM 677 O O . ARG A 1 89 ? -5.118 15.851 -7.823 1.00 93.75 89 ARG A O 1
ATOM 684 N N . ASP A 1 90 ? -6.563 17.481 -7.258 1.00 94.00 90 ASP A N 1
ATOM 685 C CA . ASP A 1 90 ? -5.745 18.565 -7.796 1.00 94.00 90 ASP A CA 1
ATOM 686 C C . ASP A 1 90 ? -4.422 18.678 -7.027 1.00 94.00 90 ASP A C 1
ATOM 688 O O . ASP A 1 90 ? -4.390 18.731 -5.792 1.00 94.00 90 ASP A O 1
ATOM 692 N N . LEU A 1 91 ? -3.315 18.697 -7.769 1.00 91.69 91 LEU A N 1
ATOM 693 C CA . LEU A 1 91 ? -1.963 18.804 -7.231 1.00 91.69 91 LEU A CA 1
ATOM 694 C C . LEU A 1 91 ? -1.303 20.066 -7.777 1.00 91.69 91 LEU A C 1
ATOM 696 O O . LEU A 1 91 ? -1.365 20.341 -8.971 1.00 91.69 91 LEU A O 1
ATOM 700 N N . THR A 1 92 ? -0.616 20.806 -6.907 1.00 91.06 92 THR A N 1
ATOM 701 C CA . THR A 1 92 ? 0.175 21.982 -7.304 1.00 91.06 92 THR A CA 1
ATOM 702 C C . THR A 1 92 ? 1.394 21.598 -8.141 1.00 91.06 92 THR A C 1
ATOM 704 O O . THR A 1 92 ? 1.806 22.353 -9.016 1.00 91.06 92 THR A O 1
ATOM 707 N N . GLN A 1 93 ? 1.963 20.417 -7.886 1.00 90.31 93 GLN A N 1
ATOM 708 C CA . GLN A 1 93 ? 3.098 19.866 -8.613 1.00 90.31 93 GLN A CA 1
ATOM 709 C C . GLN A 1 93 ? 2.894 18.363 -8.825 1.00 90.31 93 GLN A C 1
ATOM 711 O O . GLN A 1 93 ? 2.783 17.599 -7.866 1.00 90.31 93 GLN A O 1
ATOM 716 N N . LEU A 1 94 ? 2.881 17.935 -10.088 1.00 90.69 94 LEU A N 1
ATOM 717 C CA . LEU A 1 94 ? 2.795 16.532 -10.485 1.00 90.69 94 LEU A CA 1
ATOM 718 C C . LEU A 1 94 ? 3.978 16.199 -11.407 1.00 90.69 94 LEU A C 1
ATOM 720 O O . LEU A 1 94 ? 4.049 16.743 -12.510 1.00 90.69 94 LEU A O 1
ATOM 724 N N . PRO A 1 95 ? 4.914 15.328 -10.990 1.00 90.00 95 PRO A N 1
ATOM 725 C CA . PRO A 1 95 ? 5.985 14.868 -11.865 1.00 90.00 95 PRO A CA 1
ATOM 726 C C . PRO A 1 95 ? 5.415 14.094 -13.061 1.00 90.00 95 PRO A C 1
ATOM 728 O O . PRO A 1 95 ? 4.789 13.048 -12.890 1.00 90.00 95 PRO A O 1
ATOM 731 N N . VAL A 1 96 ? 5.645 14.600 -14.273 1.00 90.56 96 VAL A N 1
ATOM 732 C CA . VAL A 1 96 ? 5.242 13.939 -15.522 1.00 90.56 96 VAL A CA 1
ATOM 733 C C . VAL A 1 96 ? 6.456 13.247 -16.129 1.00 90.56 96 VAL A C 1
ATOM 735 O O . VAL A 1 96 ? 7.472 13.882 -16.400 1.00 90.56 96 VAL A O 1
ATOM 738 N N . ILE A 1 97 ? 6.351 11.935 -16.345 1.00 88.00 97 ILE A N 1
ATOM 739 C CA . ILE A 1 97 ? 7.421 11.126 -16.937 1.00 88.00 97 ILE A CA 1
ATOM 740 C C . ILE A 1 97 ? 7.157 10.971 -18.436 1.00 88.00 97 ILE A C 1
ATOM 742 O O . ILE A 1 97 ? 6.183 10.337 -18.836 1.00 88.00 97 ILE A O 1
ATOM 746 N N . THR A 1 98 ? 8.056 11.501 -19.263 1.00 87.25 98 TH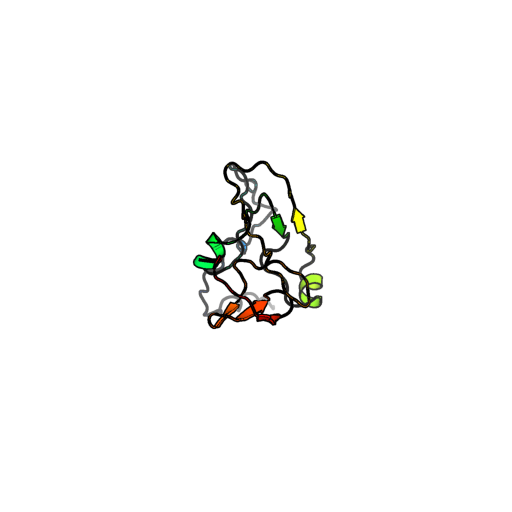R A N 1
ATOM 747 C CA . THR A 1 98 ? 8.038 11.374 -20.727 1.00 87.25 98 THR A CA 1
ATOM 748 C C . THR A 1 98 ? 9.085 10.351 -21.175 1.00 87.25 98 THR A C 1
ATOM 750 O O . THR A 1 98 ? 10.157 10.685 -21.668 1.00 87.25 98 THR A O 1
ATOM 753 N N . SER A 1 99 ? 8.801 9.066 -20.962 1.00 84.19 99 SER A N 1
ATOM 754 C CA . SER A 1 99 ? 9.657 7.971 -21.436 1.00 84.19 99 SER A CA 1
ATOM 755 C C . SER A 1 99 ? 8.881 7.047 -22.363 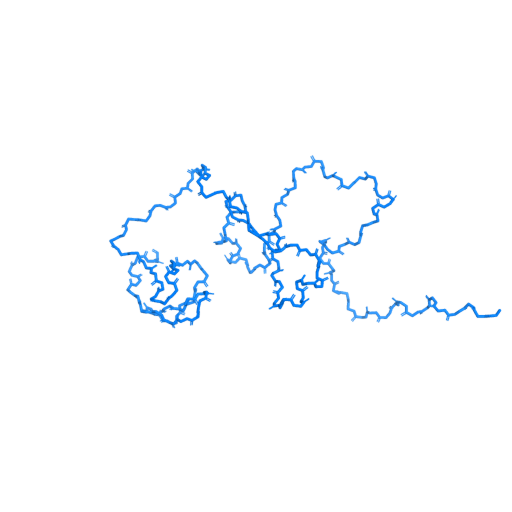1.00 84.19 99 SER A C 1
ATOM 757 O O . SER A 1 99 ? 7.716 6.745 -22.112 1.00 84.19 99 SER A O 1
ATOM 759 N N . ASN A 1 100 ? 9.548 6.543 -23.402 1.00 84.44 100 ASN A N 1
ATOM 760 C CA . ASN A 1 100 ? 8.971 5.556 -24.320 1.00 84.44 100 ASN A CA 1
ATOM 761 C C . ASN A 1 100 ? 8.739 4.196 -23.640 1.00 84.44 100 ASN A C 1
ATOM 763 O O . ASN A 1 100 ? 7.939 3.394 -24.120 1.00 84.44 100 ASN A O 1
ATOM 767 N N . THR A 1 101 ? 9.423 3.935 -22.520 1.00 86.38 101 THR A N 1
ATOM 768 C CA . THR A 1 101 ? 9.361 2.653 -21.814 1.00 86.38 101 THR A CA 1
ATOM 769 C C . THR A 1 101 ? 8.853 2.841 -20.391 1.00 86.38 101 THR A C 1
ATOM 771 O O . THR A 1 101 ? 9.511 3.435 -19.541 1.00 86.38 101 THR A O 1
ATOM 774 N N . ILE A 1 102 ? 7.698 2.243 -20.098 1.00 90.25 102 ILE A N 1
ATOM 775 C CA . ILE A 1 102 ? 7.135 2.192 -18.748 1.00 90.25 102 ILE A CA 1
ATOM 776 C C . ILE A 1 102 ? 7.648 0.937 -18.036 1.00 90.25 102 ILE A C 1
ATOM 778 O O . ILE A 1 102 ? 7.226 -0.185 -18.336 1.00 90.25 102 ILE A O 1
ATOM 782 N N . VAL A 1 103 ? 8.534 1.129 -17.058 1.00 92.19 103 VAL A N 1
ATOM 783 C CA . VAL A 1 103 ? 9.135 0.032 -16.289 1.00 92.19 103 VAL A CA 1
ATOM 784 C C . VAL A 1 103 ? 8.102 -0.588 -15.343 1.00 92.19 103 VAL A C 1
ATOM 786 O O . VAL A 1 103 ? 7.599 0.056 -14.420 1.00 92.19 103 VAL A O 1
ATOM 789 N N . ARG A 1 104 ? 7.793 -1.871 -15.564 1.00 94.88 104 ARG A N 1
ATOM 790 C CA . ARG A 1 104 ? 6.846 -2.658 -14.760 1.00 94.88 104 ARG A CA 1
ATOM 791 C C . ARG A 1 104 ? 7.411 -4.029 -14.435 1.00 94.88 104 ARG A C 1
ATOM 793 O O . ARG A 1 104 ? 8.179 -4.595 -15.208 1.00 94.88 104 ARG A O 1
ATOM 800 N N . CYS A 1 105 ? 6.972 -4.602 -13.320 1.00 96.50 105 CYS A N 1
ATOM 801 C CA . CYS A 1 105 ? 7.305 -5.975 -12.982 1.00 96.50 105 CYS A CA 1
ATOM 802 C C . CYS A 1 105 ? 6.757 -6.937 -14.049 1.00 96.50 105 CYS A C 1
ATOM 804 O O . CYS A 1 105 ? 5.578 -6.880 -14.415 1.00 96.50 105 CYS A O 1
ATOM 806 N N . ARG A 1 106 ? 7.592 -7.875 -14.509 1.00 96.12 106 ARG A N 1
ATOM 807 C CA . ARG A 1 106 ? 7.211 -8.884 -15.509 1.00 96.12 106 ARG A CA 1
ATOM 808 C C . ARG A 1 106 ? 6.152 -9.868 -15.017 1.00 96.12 106 ARG A C 1
ATOM 810 O O . ARG A 1 106 ? 5.483 -10.486 -15.830 1.00 96.12 106 ARG A O 1
ATOM 817 N N . SER A 1 107 ? 5.996 -10.017 -13.700 1.00 97.94 107 SER A N 1
ATOM 818 C CA . SER A 1 107 ? 5.072 -10.991 -13.108 1.00 97.94 107 SER A CA 1
ATOM 819 C C . SER A 1 107 ? 3.789 -10.363 -12.576 1.00 97.94 107 SER A C 1
ATOM 821 O O . SER A 1 107 ? 2.717 -10.759 -13.007 1.00 97.94 107 SER A O 1
ATOM 823 N N . CYS A 1 108 ? 3.870 -9.367 -11.688 1.00 98.31 108 CYS A N 1
ATOM 824 C CA . CYS A 1 108 ? 2.676 -8.754 -11.085 1.00 98.31 108 CYS A CA 1
ATOM 825 C C . CYS A 1 108 ? 2.255 -7.427 -11.734 1.00 98.31 108 CYS A C 1
ATOM 827 O O . CYS A 1 108 ? 1.306 -6.802 -11.277 1.00 98.31 108 CYS A O 1
ATOM 829 N N . ARG A 1 109 ? 2.961 -6.971 -12.782 1.00 97.75 109 ARG A N 1
ATOM 830 C CA . ARG A 1 109 ? 2.662 -5.746 -13.557 1.00 97.75 109 ARG A CA 1
ATOM 831 C C . ARG A 1 109 ? 2.725 -4.424 -12.780 1.00 97.75 109 ARG A C 1
ATOM 833 O O . ARG A 1 109 ? 2.472 -3.378 -13.368 1.00 97.75 109 ARG A O 1
ATOM 840 N N . THR A 1 110 ? 3.140 -4.447 -11.515 1.00 97.94 110 THR A N 1
ATOM 841 C CA . THR A 1 110 ? 3.396 -3.258 -10.689 1.00 97.94 110 THR A CA 1
ATOM 842 C C . THR A 1 110 ? 4.423 -2.337 -11.337 1.00 97.94 110 THR A C 1
ATOM 844 O O . THR A 1 110 ? 5.475 -2.803 -11.777 1.00 97.94 110 THR A O 1
ATOM 847 N N . TYR A 1 111 ? 4.133 -1.038 -11.356 1.00 96.44 111 TYR A N 1
ATOM 848 C CA . TYR A 1 111 ? 5.075 0.002 -11.763 1.00 96.44 111 TYR A CA 1
ATOM 849 C C . TYR A 1 111 ? 6.286 0.049 -10.827 1.00 96.44 111 TYR A C 1
ATOM 851 O O . TYR A 1 111 ? 6.165 -0.173 -9.617 1.00 96.44 111 TYR A O 1
ATOM 859 N N . ILE A 1 112 ? 7.461 0.350 -11.379 1.00 94.88 112 ILE A N 1
ATOM 860 C CA . ILE A 1 112 ? 8.614 0.666 -10.534 1.00 94.88 112 ILE A CA 1
ATOM 861 C C . ILE A 1 112 ? 8.273 1.857 -9.626 1.00 94.88 112 ILE A C 1
ATOM 863 O O . ILE A 1 112 ? 7.556 2.771 -10.029 1.00 94.88 112 ILE A O 1
ATOM 867 N N . ASN A 1 113 ? 8.718 1.809 -8.375 1.00 95.44 113 ASN A N 1
ATOM 868 C CA . ASN A 1 113 ? 8.354 2.782 -7.348 1.00 95.44 113 ASN A CA 1
ATOM 869 C C . ASN A 1 113 ? 9.485 2.903 -6.307 1.00 95.44 113 ASN A C 1
ATOM 871 O O . ASN A 1 113 ? 10.354 2.030 -6.277 1.00 95.44 113 ASN A O 1
ATOM 875 N N . PRO A 1 114 ? 9.479 3.930 -5.436 1.00 95.56 114 PRO A N 1
ATOM 876 C CA . PRO A 1 114 ? 10.584 4.204 -4.509 1.00 95.56 114 PRO A CA 1
ATOM 877 C C . PRO A 1 114 ? 10.916 3.091 -3.501 1.00 95.56 114 PRO A C 1
ATOM 879 O O . PRO A 1 114 ? 11.959 3.146 -2.859 1.00 95.56 114 PRO A O 1
ATOM 882 N N . PHE A 1 115 ? 10.051 2.085 -3.347 1.00 96.88 115 PHE A N 1
ATOM 883 C CA . PHE A 1 115 ? 10.210 1.015 -2.359 1.00 96.88 115 PHE A CA 1
ATOM 884 C C . PHE A 1 115 ? 10.797 -0.279 -2.936 1.00 96.88 115 PHE A C 1
ATOM 886 O O . PHE A 1 115 ? 10.890 -1.280 -2.224 1.00 96.88 115 PHE A O 1
ATOM 893 N N . VAL A 1 116 ? 11.170 -0.303 -4.219 1.00 96.25 116 VAL A N 1
ATOM 894 C CA . VAL A 1 116 ? 11.880 -1.447 -4.813 1.00 96.25 116 VAL A CA 1
ATOM 895 C C . VAL A 1 116 ? 13.309 -1.549 -4.275 1.00 96.25 116 VAL A C 1
ATOM 897 O O . VAL A 1 116 ? 13.881 -0.571 -3.804 1.00 96.25 116 VAL A O 1
ATOM 900 N N . SER A 1 117 ? 13.920 -2.730 -4.376 1.00 94.88 117 SER A N 1
ATOM 901 C CA . SER A 1 117 ? 15.334 -2.915 -4.020 1.00 94.88 117 SER A CA 1
ATOM 902 C C . SER A 1 117 ? 16.163 -3.175 -5.270 1.00 94.88 117 SER A C 1
ATOM 904 O O . SER A 1 117 ? 15.892 -4.130 -6.000 1.00 94.88 117 SER A O 1
ATOM 906 N N . PHE A 1 118 ? 17.184 -2.361 -5.518 1.00 93.56 118 PHE A N 1
ATOM 907 C CA . PHE A 1 118 ? 18.154 -2.625 -6.579 1.00 93.56 118 PHE A CA 1
ATOM 908 C C . PHE A 1 118 ? 19.132 -3.709 -6.122 1.00 93.56 118 PHE A C 1
ATOM 910 O O . PHE A 1 118 ? 19.671 -3.636 -5.021 1.00 93.56 118 PHE A O 1
ATOM 917 N N . ILE A 1 119 ? 19.318 -4.736 -6.952 1.00 92.69 119 ILE A N 1
ATOM 918 C CA . ILE A 1 119 ? 20.293 -5.809 -6.700 1.00 92.69 119 ILE A CA 1
ATOM 919 C C . ILE A 1 119 ? 21.645 -5.409 -7.293 1.00 92.69 119 ILE A C 1
ATOM 921 O O . ILE A 1 119 ? 22.684 -5.617 -6.678 1.00 92.69 119 ILE A O 1
ATOM 925 N N . ASP A 1 120 ? 21.615 -4.812 -8.483 1.00 88.00 120 ASP A N 1
ATOM 926 C CA . ASP A 1 120 ? 22.761 -4.224 -9.168 1.00 88.00 120 ASP A CA 1
ATOM 927 C C . ASP A 1 120 ? 22.278 -3.110 -10.118 1.00 88.00 120 ASP A C 1
ATOM 929 O O . ASP A 1 120 ? 21.116 -2.703 -10.088 1.00 88.00 120 ASP A O 1
ATOM 933 N N . GLN A 1 121 ? 23.164 -2.616 -10.987 1.00 84.00 121 GLN A N 1
ATOM 934 C CA . GLN A 1 121 ? 22.858 -1.540 -11.936 1.00 84.00 121 GLN A CA 1
ATOM 935 C C . GLN A 1 121 ? 21.883 -1.924 -13.063 1.00 84.00 121 GLN A C 1
ATOM 937 O O . GLN A 1 121 ? 21.542 -1.065 -13.870 1.00 84.00 121 GLN A O 1
ATOM 942 N N . ARG A 1 122 ? 21.470 -3.190 -13.184 1.00 86.88 122 ARG A N 1
ATOM 943 C CA . ARG A 1 122 ? 20.574 -3.678 -14.248 1.00 86.88 122 ARG A CA 1
ATOM 944 C C . ARG A 1 122 ? 19.380 -4.472 -13.726 1.00 86.88 122 ARG A C 1
ATOM 946 O O . ARG A 1 122 ? 18.499 -4.817 -14.508 1.00 86.88 122 ARG A O 1
ATOM 953 N N . ARG A 1 123 ? 19.327 -4.789 -12.430 1.00 92.56 123 ARG A N 1
ATOM 954 C CA . ARG A 1 123 ? 18.285 -5.635 -11.840 1.00 92.56 123 ARG A CA 1
ATOM 955 C C . ARG A 1 123 ? 17.661 -5.020 -10.601 1.00 92.56 123 ARG A C 1
ATOM 957 O O . ARG A 1 123 ? 18.343 -4.522 -9.707 1.00 92.56 123 ARG A O 1
ATOM 964 N N . TRP A 1 124 ? 16.341 -5.149 -10.514 1.00 95.38 124 TRP A N 1
ATOM 965 C CA . TRP A 1 124 ? 15.549 -4.700 -9.374 1.00 95.38 124 TRP A CA 1
ATOM 966 C C . TRP A 1 124 ? 14.591 -5.788 -8.888 1.00 95.38 124 TRP A C 1
ATOM 968 O O . TRP A 1 124 ? 14.010 -6.554 -9.663 1.00 95.38 124 TRP A O 1
ATOM 978 N N . LYS A 1 125 ? 14.411 -5.853 -7.572 1.00 97.06 125 LYS A N 1
ATOM 979 C CA . LYS A 1 125 ? 13.467 -6.734 -6.891 1.00 97.06 125 LYS A CA 1
ATOM 980 C C . LYS A 1 125 ? 12.167 -5.980 -6.637 1.00 97.06 125 LYS A C 1
ATOM 982 O O . LYS A 1 125 ? 12.165 -4.928 -5.999 1.00 97.06 125 LYS A O 1
ATOM 987 N N . CYS A 1 126 ? 11.057 -6.529 -7.124 1.00 97.88 126 CYS A N 1
ATOM 988 C CA . CYS A 1 126 ? 9.735 -5.95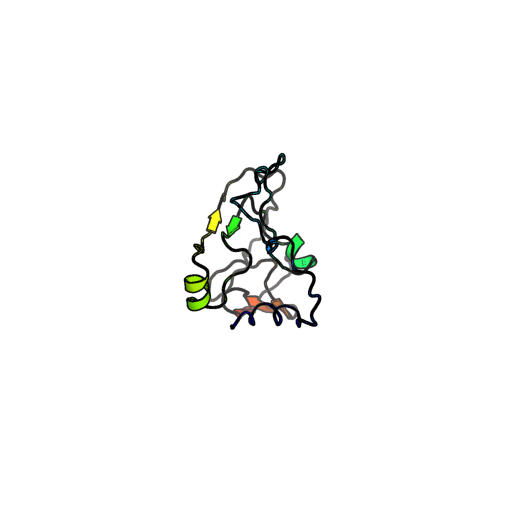5 -6.890 1.00 97.88 126 CYS A CA 1
ATOM 989 C C . CYS A 1 126 ? 9.356 -6.039 -5.405 1.00 97.88 126 CYS A C 1
ATOM 991 O O . CYS A 1 126 ? 9.470 -7.100 -4.798 1.00 97.88 126 CYS A O 1
ATOM 993 N N . ASN A 1 127 ? 8.854 -4.946 -4.837 1.00 97.81 127 ASN A N 1
ATOM 994 C CA . ASN A 1 127 ? 8.453 -4.864 -3.432 1.00 97.81 127 ASN A CA 1
ATOM 995 C C . ASN A 1 127 ? 7.106 -5.534 -3.111 1.00 97.81 127 ASN A C 1
ATOM 997 O O . ASN A 1 127 ? 6.788 -5.695 -1.939 1.00 97.81 127 ASN A O 1
ATOM 1001 N N . LEU A 1 128 ? 6.332 -5.936 -4.128 1.00 98.25 128 LEU A N 1
ATOM 1002 C CA . LEU A 1 128 ? 5.043 -6.613 -3.943 1.00 98.25 128 LEU A CA 1
ATOM 1003 C C . LEU A 1 128 ? 5.127 -8.130 -4.140 1.00 98.25 128 LEU A C 1
ATOM 1005 O O . LEU A 1 128 ? 4.672 -8.880 -3.287 1.00 98.25 128 LEU A O 1
ATOM 1009 N N . CYS A 1 129 ? 5.708 -8.601 -5.250 1.00 98.31 129 CYS A N 1
ATOM 1010 C CA . CYS A 1 129 ? 5.807 -10.043 -5.533 1.00 98.31 129 CYS A CA 1
ATOM 1011 C C . CYS A 1 129 ? 7.207 -10.634 -5.323 1.00 98.31 129 CYS A C 1
ATOM 1013 O O . CYS A 1 129 ? 7.412 -11.821 -5.570 1.00 98.31 129 CYS A O 1
ATOM 1015 N N . TYR A 1 130 ? 8.189 -9.811 -4.942 1.00 97.94 130 TYR A N 1
ATOM 1016 C CA . TYR A 1 130 ? 9.571 -10.210 -4.642 1.00 97.94 130 TYR A CA 1
ATOM 1017 C C . TYR A 1 130 ? 10.371 -10.842 -5.786 1.00 97.94 130 TYR A C 1
ATOM 1019 O O . TYR A 1 130 ? 11.522 -11.230 -5.580 1.00 97.94 130 TYR A O 1
ATOM 1027 N N . ARG A 1 131 ? 9.823 -10.899 -7.005 1.00 98.00 131 ARG A N 1
ATOM 1028 C CA . ARG A 1 131 ? 10.549 -11.378 -8.185 1.00 98.00 131 ARG A CA 1
ATOM 1029 C C . ARG A 1 131 ? 11.555 -10.343 -8.678 1.00 98.00 131 ARG A C 1
ATOM 1031 O O . ARG A 1 131 ? 11.301 -9.136 -8.636 1.00 98.00 131 ARG A O 1
ATOM 1038 N N . VAL A 1 132 ? 12.683 -10.845 -9.176 1.00 96.69 132 VAL A N 1
ATOM 1039 C CA . VAL A 1 132 ? 13.742 -10.051 -9.810 1.00 96.69 132 VAL A CA 1
ATOM 1040 C C . VAL A 1 132 ? 13.364 -9.748 -11.258 1.00 96.69 132 VAL A C 1
ATOM 1042 O O . VAL A 1 132 ? 12.846 -10.618 -11.968 1.00 96.69 132 VAL A O 1
ATOM 1045 N N . ASN A 1 133 ? 13.609 -8.513 -11.678 1.00 94.88 133 ASN A N 1
ATOM 1046 C CA . ASN A 1 133 ? 13.330 -7.989 -13.007 1.00 94.88 133 ASN A CA 1
ATOM 1047 C C . ASN A 1 133 ? 14.599 -7.338 -13.557 1.00 94.88 133 ASN A C 1
ATOM 1049 O O . ASN A 1 133 ? 15.303 -6.648 -12.817 1.00 94.88 133 ASN A O 1
ATOM 1053 N N . ASP A 1 134 ? 14.840 -7.525 -14.847 1.00 90.75 134 ASP A N 1
ATOM 1054 C CA . ASP A 1 134 ? 15.887 -6.826 -15.586 1.00 90.75 134 ASP A CA 1
ATOM 1055 C C . ASP A 1 134 ? 15.365 -5.452 -16.040 1.00 90.75 134 ASP A C 1
ATOM 1057 O O . ASP A 1 134 ? 14.172 -5.288 -16.317 1.00 90.75 134 ASP A O 1
ATOM 1061 N N . GLY A 1 135 ? 16.235 -4.448 -16.086 1.00 73.50 135 GLY A N 1
ATOM 1062 C CA . GLY A 1 135 ? 15.887 -3.099 -16.514 1.00 73.50 135 GLY A CA 1
ATOM 1063 C C . GLY A 1 135 ? 17.108 -2.274 -16.910 1.00 73.50 135 GLY A C 1
ATOM 1064 O O . GLY A 1 135 ? 18.115 -2.241 -16.208 1.00 73.50 135 GLY A O 1
ATOM 1065 N N . GLU A 1 136 ? 17.003 -1.563 -18.032 1.00 63.47 136 GLU A N 1
ATOM 1066 C CA . GLU A 1 136 ? 17.942 -0.499 -18.383 1.00 63.47 136 GLU A CA 1
ATOM 1067 C C . GLU A 1 136 ? 17.510 0.792 -17.683 1.00 63.47 136 GLU A C 1
ATOM 1069 O O . GLU A 1 136 ? 16.644 1.529 -18.152 1.00 63.47 136 GLU A O 1
ATOM 1074 N N . PHE A 1 137 ? 18.098 1.074 -16.522 1.00 64.31 137 PHE A N 1
ATOM 1075 C CA . PHE A 1 137 ? 17.705 2.208 -15.679 1.00 64.31 137 PHE A CA 1
ATOM 1076 C C . PHE A 1 137 ? 18.287 3.554 -16.129 1.00 64.31 137 PHE A C 1
ATOM 1078 O O . PHE A 1 137 ? 18.577 4.406 -15.291 1.00 64.31 137 PHE A O 1
ATOM 1085 N N . ARG A 1 138 ? 18.451 3.784 -17.440 1.00 56.56 138 ARG A N 1
ATOM 1086 C CA . ARG A 1 138 ? 19.014 5.049 -17.957 1.00 56.56 138 ARG A CA 1
ATOM 1087 C C . ARG A 1 138 ? 18.224 6.296 -17.527 1.00 56.56 138 ARG A C 1
ATOM 1089 O O . ARG A 1 138 ? 18.770 7.386 -17.602 1.00 56.56 138 ARG A O 1
ATOM 1096 N N . PHE A 1 139 ? 16.988 6.130 -17.050 1.00 53.75 139 PHE A N 1
ATOM 1097 C CA . PHE A 1 139 ? 16.036 7.212 -16.781 1.00 53.75 139 PHE A CA 1
ATOM 1098 C C . PHE A 1 139 ? 15.559 7.311 -15.319 1.00 53.75 139 PHE A C 1
ATOM 1100 O O . PHE A 1 139 ? 14.614 8.043 -15.054 1.00 53.75 139 PHE A O 1
ATOM 1107 N N . LEU A 1 140 ? 16.137 6.548 -14.379 1.00 54.84 140 LEU A N 1
ATOM 1108 C CA . LEU A 1 140 ? 15.688 6.521 -12.970 1.00 54.84 140 LEU A CA 1
ATOM 1109 C C . LEU A 1 140 ? 16.666 7.197 -11.990 1.00 54.84 140 LEU A C 1
ATOM 1111 O O . LEU A 1 140 ? 16.616 6.912 -10.794 1.00 54.84 140 LEU A O 1
ATOM 1115 N N . LYS A 1 141 ? 17.560 8.056 -12.489 1.00 45.84 141 LYS A N 1
ATOM 1116 C CA . LYS A 1 141 ? 18.384 8.955 -11.671 1.00 45.84 141 LYS A CA 1
ATOM 1117 C C . LYS A 1 141 ? 17.913 10.386 -11.838 1.00 45.84 141 LYS A C 1
ATOM 1119 O O . LYS A 1 141 ? 17.647 10.754 -13.002 1.00 45.84 141 LYS A O 1
#

InterPro domains:
  IPR006895 Zinc finger, Sec23/Sec24-type [PF04810] (102-134)
  IPR050550 SEC23/SEC24 family, SEC24 subfamily [PTHR13803] (8-134)

Organism: Myotis myotis (NCBI:txid51298)

Sequence (141 aa):
MNQLSSSLGGLSLQSSIQPESLRPVNLTQERNILPVTPILAPIPNLNLDLKKLNCSPDSFRCTLTNIPQTQALLTKAKLPLGLLLHPFRDLTQLPVITSNTIVRCRSCRTYINPFVSFIDQRRWKCNLCYRVNDGEFRFLK

Radius of gyration: 22.67 Å; chains: 1; bounding box: 38×36×81 Å

Secondary structure (DSSP, 8-state):
-----SS-TT---------GGG----TTT-S--S-SSPPPPPPP---HHHHHHSPPTTTEEES-SS--SSHHHHHHHT----EEE-TT---S--PPP--S---B-TTT-PBP-TT-EESSSSEEE-TTT--EEE---TT--